Protein AF-A0A3P7KK46-F1 (afdb_monomer_lite)

Sequence (129 aa):
GGISFSRVYFVFKNDEDIIAFKERFHGYVFVDNEGGESVGIVELAPNPKVPHDKLETAKERDLKCGTIETDHEYKKFLSERENPQKLDPVPLEQLIREIDEKEKMLEKNAVQETPLTQYMIRKSIRRTE

Secondary structure (DSSP, 8-state):
-PPP--------SSHHHHHHHHHHHTT-EEE-TT--EEE------SS-------HHHHHHH-TTTT-GGG-HHHHHHHHHHHS----PPPPHHHHHHHHHHHHHHHHTT-----HHHHHHHHHHHHHH-

InterPro domains:
  IPR005120 UPF3 domain [PF03467] (4-123)
  IPR012677 Nucleotide-binding alpha-beta plait domain superfamily [G3DSA:3.30.70.330] (3-51)
  IPR035979 RNA-binding domain superfamily [SSF54928] (5-49)
  IPR039722 Nonsense-mediated mRNA decay protein 3 [PTHR13112] (5-123)

Organism: Onchocerca ochengi (NCBI:txid42157)

Structure (mmCIF, N/CA/C/O backbone):
data_AF-A0A3P7KK46-F1
#
_entry.id   AF-A0A3P7KK46-F1
#
loop_
_atom_site.group_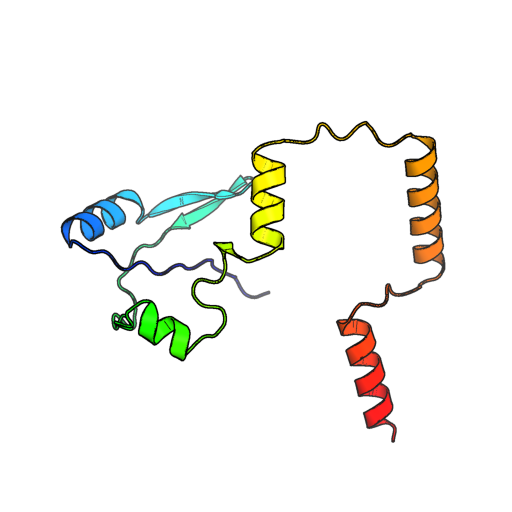PDB
_atom_site.id
_atom_site.type_symbol
_atom_site.label_atom_id
_atom_site.label_alt_id
_atom_site.label_comp_id
_atom_site.label_asym_id
_atom_site.label_entity_id
_atom_site.label_seq_id
_atom_site.pdbx_PDB_ins_code
_atom_site.Cartn_x
_atom_site.Cartn_y
_atom_site.Cartn_z
_atom_site.occupancy
_atom_site.B_iso_or_equiv
_atom_site.auth_seq_id
_atom_site.auth_comp_id
_atom_site.auth_asym_id
_atom_site.auth_atom_id
_atom_site.pdbx_PDB_model_num
ATOM 1 N N . GLY A 1 1 ? 7.538 10.805 22.864 1.00 41.34 1 GLY A N 1
ATOM 2 C CA . GLY A 1 1 ? 6.910 9.976 21.821 1.00 41.34 1 GLY A CA 1
ATOM 3 C C . GLY A 1 1 ? 7.762 10.073 20.581 1.00 41.34 1 GLY A C 1
ATOM 4 O O . GLY A 1 1 ? 8.167 11.179 20.254 1.00 41.34 1 GLY A O 1
ATOM 5 N N . GLY A 1 2 ? 8.126 8.948 19.967 1.00 57.94 2 GLY A N 1
ATOM 6 C CA . GLY A 1 2 ? 8.852 8.964 18.695 1.00 57.94 2 GLY A CA 1
ATOM 7 C C . GLY A 1 2 ? 7.912 9.346 17.555 1.00 57.94 2 GLY A C 1
ATOM 8 O O . GLY A 1 2 ? 6.741 8.973 17.583 1.00 57.94 2 GLY A O 1
ATOM 9 N N . ILE A 1 3 ? 8.415 10.091 16.576 1.00 68.62 3 ILE A N 1
ATOM 10 C CA . ILE A 1 3 ? 7.683 10.372 15.341 1.00 68.62 3 ILE A CA 1
ATOM 11 C C . ILE A 1 3 ? 7.620 9.057 14.553 1.00 68.62 3 ILE A C 1
ATOM 13 O O . ILE A 1 3 ? 8.660 8.475 14.244 1.00 68.62 3 ILE A O 1
ATOM 17 N N . SER A 1 4 ? 6.411 8.559 14.294 1.00 77.31 4 SER A N 1
ATOM 18 C CA . SER A 1 4 ? 6.183 7.359 13.485 1.00 77.31 4 SER A CA 1
ATOM 19 C C . SER A 1 4 ? 5.870 7.783 12.056 1.00 77.31 4 SER A C 1
ATOM 21 O O . SER A 1 4 ? 4.994 8.617 11.846 1.00 77.31 4 SER A O 1
ATOM 23 N N . PHE A 1 5 ? 6.579 7.213 11.083 1.00 84.44 5 PHE A N 1
ATOM 24 C CA . PHE A 1 5 ? 6.337 7.448 9.662 1.00 84.44 5 PHE A CA 1
ATOM 25 C C . PHE A 1 5 ? 5.862 6.160 9.002 1.00 84.44 5 PHE A C 1
ATOM 27 O O . PHE A 1 5 ? 6.406 5.083 9.256 1.00 84.44 5 PHE A O 1
ATOM 34 N N . SER A 1 6 ? 4.893 6.287 8.104 1.00 88.81 6 SER A N 1
ATOM 35 C CA . SER A 1 6 ? 4.485 5.195 7.225 1.00 88.81 6 SER A CA 1
ATOM 36 C C . SER A 1 6 ? 5.466 5.082 6.058 1.00 88.81 6 SER A C 1
ATOM 38 O O . SER A 1 6 ? 5.856 6.086 5.464 1.00 88.81 6 SER A O 1
ATOM 40 N N . ARG A 1 7 ? 5.875 3.856 5.720 1.00 91.06 7 ARG A N 1
ATOM 41 C CA . ARG A 1 7 ? 6.782 3.570 4.601 1.00 91.06 7 ARG A CA 1
ATOM 42 C C . ARG A 1 7 ? 6.282 2.364 3.820 1.00 91.06 7 ARG A C 1
ATOM 44 O O . ARG A 1 7 ? 5.800 1.399 4.404 1.00 91.06 7 ARG A O 1
ATOM 51 N N . VAL A 1 8 ? 6.462 2.408 2.507 1.00 91.94 8 VAL A N 1
ATOM 52 C CA . VAL A 1 8 ? 6.167 1.313 1.582 1.00 91.94 8 VAL A CA 1
ATOM 53 C C . VAL A 1 8 ? 7.303 1.189 0.567 1.00 91.94 8 VAL A C 1
ATOM 55 O O . VAL A 1 8 ? 7.977 2.174 0.265 1.00 91.94 8 VAL A O 1
ATOM 58 N N . TYR A 1 9 ? 7.531 -0.023 0.065 1.00 91.06 9 TYR A N 1
ATOM 59 C CA . TYR A 1 9 ? 8.512 -0.310 -0.978 1.00 91.06 9 TYR A CA 1
ATOM 60 C C . TYR A 1 9 ? 7.794 -0.846 -2.213 1.00 91.06 9 TYR A C 1
ATOM 62 O O . TYR A 1 9 ? 6.926 -1.710 -2.100 1.00 91.06 9 TYR A O 1
ATOM 70 N N . PHE A 1 10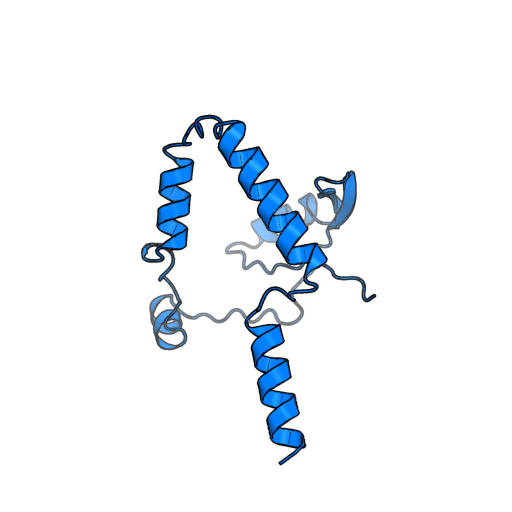 ? 8.187 -0.354 -3.384 1.00 90.38 10 PHE A N 1
ATOM 71 C CA . PHE A 1 10 ? 7.652 -0.791 -4.668 1.00 90.38 10 PHE A CA 1
ATOM 72 C C . PHE A 1 10 ? 8.759 -1.402 -5.514 1.00 90.38 10 PHE A C 1
ATOM 74 O O . PHE A 1 10 ? 9.899 -0.937 -5.500 1.00 90.38 10 PHE A O 1
ATOM 81 N N . VAL A 1 11 ? 8.395 -2.422 -6.282 1.00 89.88 11 VAL A N 1
ATOM 82 C CA . VAL A 1 11 ? 9.239 -2.988 -7.331 1.00 89.88 11 VAL A CA 1
ATOM 83 C C . VAL A 1 11 ? 8.515 -2.764 -8.644 1.00 89.88 11 VAL A C 1
ATOM 85 O O . VAL A 1 11 ? 7.465 -3.358 -8.889 1.00 89.88 11 VAL A O 1
ATOM 88 N N . PHE A 1 12 ? 9.058 -1.877 -9.467 1.00 89.12 12 PHE A N 1
ATOM 89 C CA . PHE A 1 12 ? 8.511 -1.580 -10.784 1.00 89.12 12 PHE A CA 1
ATOM 90 C C . PHE A 1 12 ? 9.055 -2.569 -11.814 1.00 89.12 12 PHE A C 1
ATOM 92 O O . PHE A 1 12 ? 10.168 -3.074 -11.676 1.00 89.12 12 PHE A O 1
ATOM 99 N N . LYS A 1 13 ? 8.246 -2.869 -12.836 1.00 87.62 13 LYS A N 1
ATOM 100 C CA . LYS A 1 13 ? 8.668 -3.729 -13.952 1.00 87.62 13 LYS A CA 1
ATOM 101 C C . LYS A 1 13 ? 9.427 -2.948 -15.023 1.00 87.62 13 LYS A C 1
ATOM 103 O O . LYS A 1 13 ? 10.331 -3.512 -15.628 1.00 87.62 13 LYS A O 1
ATOM 108 N N . ASN A 1 14 ? 9.048 -1.688 -15.240 1.00 91.81 14 ASN A N 1
ATOM 109 C CA . ASN A 1 14 ? 9.647 -0.802 -16.232 1.00 91.81 14 ASN A CA 1
ATOM 110 C C . ASN A 1 14 ? 10.194 0.457 -15.555 1.00 91.81 14 ASN A C 1
ATOM 112 O O . ASN A 1 14 ? 9.601 0.962 -14.599 1.00 91.81 14 ASN A O 1
ATOM 116 N N . ASP A 1 15 ? 11.281 0.997 -16.099 1.00 89.56 15 ASP A N 1
ATOM 117 C CA . ASP A 1 15 ? 11.924 2.199 -15.558 1.00 89.56 15 ASP A CA 1
ATOM 118 C C . ASP A 1 15 ? 11.095 3.471 -15.787 1.00 89.56 15 ASP A C 1
ATOM 120 O O . ASP A 1 15 ? 11.089 4.369 -14.945 1.00 89.56 15 ASP A O 1
ATOM 124 N N . GLU A 1 16 ? 10.334 3.532 -16.882 1.00 94.75 16 GLU A N 1
ATOM 125 C CA . GLU A 1 16 ? 9.433 4.655 -17.183 1.00 94.75 16 GLU A CA 1
ATOM 126 C C . GLU A 1 16 ? 8.378 4.850 -16.082 1.00 94.75 16 GLU A C 1
ATOM 128 O O . GLU A 1 16 ? 8.101 5.979 -15.669 1.00 94.75 16 GLU A O 1
ATOM 133 N N . ASP A 1 17 ? 7.865 3.745 -15.529 1.00 94.25 17 ASP A N 1
ATOM 134 C CA . ASP A 1 17 ? 6.890 3.769 -14.437 1.00 94.25 17 ASP A CA 1
ATOM 135 C C . ASP A 1 17 ? 7.502 4.330 -13.141 1.00 94.25 17 ASP A C 1
ATOM 137 O O . ASP A 1 17 ? 6.813 5.008 -12.375 1.00 94.25 17 ASP A O 1
ATOM 141 N N . ILE A 1 18 ? 8.802 4.100 -12.900 1.00 93.00 18 ILE A N 1
ATOM 142 C CA . ILE A 1 18 ? 9.518 4.655 -11.739 1.00 93.00 18 ILE A CA 1
ATOM 143 C C . ILE A 1 18 ? 9.571 6.179 -11.840 1.00 93.00 18 ILE A C 1
ATOM 145 O O . ILE A 1 18 ? 9.302 6.876 -10.857 1.00 93.00 18 ILE A O 1
ATOM 149 N N . ILE A 1 19 ? 9.926 6.697 -13.020 1.00 93.81 19 ILE A N 1
ATOM 150 C CA . ILE A 1 19 ? 10.061 8.139 -13.259 1.00 93.81 19 ILE A CA 1
ATOM 151 C C . ILE A 1 19 ? 8.701 8.815 -13.082 1.00 93.81 19 ILE A C 1
ATOM 153 O O . ILE A 1 19 ? 8.582 9.729 -12.266 1.00 93.81 19 ILE A O 1
ATOM 157 N N . ALA A 1 20 ? 7.665 8.303 -13.751 1.00 95.94 20 ALA A N 1
ATOM 158 C CA . ALA A 1 20 ? 6.311 8.841 -13.654 1.00 95.94 20 ALA A CA 1
ATOM 159 C C . ALA A 1 20 ? 5.772 8.808 -12.212 1.00 95.94 20 ALA A C 1
ATOM 161 O O . ALA A 1 20 ? 5.141 9.762 -11.747 1.00 95.94 20 ALA A O 1
ATOM 162 N N . PHE A 1 21 ? 6.042 7.728 -11.469 1.00 96.19 21 PHE A N 1
ATOM 163 C CA . PHE A 1 21 ? 5.646 7.624 -10.066 1.00 96.19 21 PHE A CA 1
ATOM 164 C C . PHE A 1 21 ? 6.361 8.659 -9.194 1.00 96.19 21 PHE A C 1
ATOM 166 O O . PHE A 1 21 ? 5.722 9.345 -8.393 1.00 96.19 21 PHE A O 1
ATOM 173 N N . LYS A 1 22 ? 7.681 8.804 -9.356 1.00 95.38 22 LYS A N 1
ATOM 174 C CA . LYS A 1 22 ? 8.468 9.784 -8.605 1.00 95.38 22 LYS A CA 1
ATOM 175 C C . LYS A 1 22 ? 7.984 11.206 -8.875 1.00 95.38 22 LYS A C 1
ATOM 177 O O . LYS A 1 22 ? 7.772 11.940 -7.917 1.00 95.38 22 LYS A O 1
ATOM 182 N N . GLU A 1 23 ? 7.788 11.584 -10.135 1.00 95.50 23 GLU A N 1
ATOM 183 C CA . GLU A 1 23 ? 7.327 12.929 -10.512 1.00 95.50 23 GLU A CA 1
ATOM 184 C C . GLU A 1 23 ? 5.959 13.266 -9.917 1.00 95.50 23 GLU A C 1
ATOM 186 O O . GLU A 1 23 ? 5.714 14.405 -9.528 1.00 95.50 23 GLU A O 1
ATOM 191 N N . ARG A 1 24 ? 5.078 12.269 -9.807 1.00 95.81 24 ARG A N 1
ATOM 192 C CA . ARG A 1 24 ? 3.732 12.465 -9.272 1.00 95.81 24 ARG A CA 1
ATOM 193 C C . ARG A 1 24 ? 3.676 12.522 -7.747 1.00 95.81 24 ARG A C 1
ATOM 195 O O . ARG A 1 24 ? 2.857 13.262 -7.206 1.00 95.81 24 ARG A O 1
ATOM 202 N N . PHE A 1 25 ? 4.470 11.702 -7.058 1.00 96.25 25 PHE A N 1
ATOM 203 C CA . PHE A 1 25 ? 4.298 11.463 -5.620 1.00 96.25 25 PHE A CA 1
ATOM 204 C C . PHE A 1 25 ? 5.415 12.022 -4.739 1.00 96.25 25 PHE A C 1
ATOM 206 O O . PHE A 1 25 ? 5.217 12.160 -3.531 1.00 96.25 25 PHE A O 1
ATOM 213 N N . HIS A 1 26 ? 6.575 12.369 -5.298 1.00 95.94 26 HIS A N 1
ATOM 214 C CA . HIS A 1 26 ? 7.612 13.047 -4.528 1.00 95.94 26 HIS A CA 1
ATOM 215 C C . HIS A 1 26 ? 7.159 14.479 -4.205 1.00 95.94 26 HIS A C 1
ATOM 217 O O . HIS A 1 26 ? 6.984 15.295 -5.103 1.00 95.94 26 HIS A O 1
ATOM 223 N N . GLY A 1 27 ? 6.966 14.782 -2.920 1.00 95.75 27 GLY A N 1
ATOM 224 C CA . GLY A 1 27 ? 6.430 16.061 -2.452 1.00 95.75 27 GLY A CA 1
ATOM 225 C C . GLY A 1 27 ? 4.900 16.127 -2.389 1.00 95.75 27 GLY A C 1
ATOM 226 O O . GLY A 1 27 ? 4.361 17.175 -2.044 1.00 95.75 27 GLY A O 1
ATOM 227 N N . TYR A 1 28 ? 4.187 15.038 -2.698 1.00 96.81 28 TYR A N 1
ATOM 228 C CA . TYR A 1 28 ? 2.724 15.013 -2.622 1.00 96.81 28 TYR A CA 1
ATOM 229 C C . TYR A 1 28 ? 2.242 15.097 -1.168 1.00 96.81 28 TYR A C 1
ATOM 231 O O . TYR A 1 28 ? 2.758 14.387 -0.306 1.00 96.81 28 TYR A O 1
ATOM 239 N N . VAL A 1 29 ? 1.238 15.935 -0.897 1.00 96.00 29 VAL A N 1
ATOM 240 C CA . VAL A 1 29 ? 0.657 16.100 0.443 1.00 96.00 29 VAL A CA 1
ATOM 241 C C . VAL A 1 29 ? -0.514 15.137 0.620 1.00 96.00 29 VAL A C 1
ATOM 243 O O . VAL A 1 29 ? -1.541 15.250 -0.046 1.00 96.00 29 VAL A O 1
ATOM 246 N N . PHE A 1 30 ? -0.353 14.182 1.528 1.00 93.62 30 PHE A N 1
ATOM 247 C CA . PHE A 1 30 ? -1.415 13.297 1.987 1.00 93.62 30 PHE A CA 1
ATOM 248 C C . PHE A 1 30 ? -2.139 13.935 3.165 1.00 93.62 30 PHE A C 1
ATOM 250 O O . PHE A 1 30 ? -1.492 14.490 4.049 1.00 93.62 30 PHE A O 1
ATOM 257 N N . VAL A 1 31 ? -3.464 13.828 3.176 1.00 95.06 31 VAL A N 1
ATOM 258 C CA . VAL A 1 31 ? -4.316 14.345 4.249 1.00 95.06 31 VAL A CA 1
ATOM 259 C C . VAL A 1 31 ? -5.028 13.166 4.895 1.00 95.06 31 VAL A C 1
ATOM 261 O O . VAL A 1 31 ? -5.640 12.361 4.187 1.00 95.06 31 VAL A O 1
ATOM 264 N N . ASP A 1 32 ? -4.901 13.026 6.211 1.00 91.88 32 ASP A N 1
ATOM 265 C CA . ASP A 1 32 ? -5.619 12.002 6.969 1.00 91.88 32 ASP A CA 1
ATOM 266 C C . ASP A 1 32 ? -7.069 12.421 7.289 1.00 91.88 32 ASP A C 1
ATOM 268 O O . ASP A 1 32 ? -7.527 13.513 6.947 1.00 91.88 32 ASP A O 1
ATOM 272 N N . ASN A 1 33 ? -7.819 11.534 7.946 1.00 92.69 33 ASN A N 1
ATOM 273 C CA . ASN A 1 33 ? -9.217 11.793 8.304 1.00 92.69 33 ASN A CA 1
ATOM 274 C C . ASN A 1 33 ? -9.387 12.922 9.336 1.00 92.69 33 ASN A C 1
ATOM 276 O O . ASN A 1 33 ? -10.488 13.451 9.473 1.00 92.69 33 ASN A O 1
ATOM 280 N N . GLU A 1 34 ? -8.330 13.273 10.068 1.00 93.38 34 GLU A N 1
ATOM 281 C CA . GLU A 1 34 ? -8.310 14.355 11.056 1.00 93.38 34 GLU A CA 1
ATOM 282 C C . GLU A 1 34 ? -7.832 15.683 10.435 1.00 93.38 34 GLU A C 1
ATOM 284 O O . GLU A 1 34 ? -7.797 16.708 11.115 1.00 93.38 34 GLU A O 1
ATOM 289 N N . GLY A 1 35 ? -7.508 15.692 9.134 1.00 92.56 35 GLY A N 1
ATOM 290 C CA . GLY A 1 35 ? -6.994 16.856 8.414 1.00 92.56 35 GLY A CA 1
ATOM 291 C C . GLY A 1 35 ? -5.483 17.061 8.559 1.00 92.56 35 GLY A C 1
ATOM 292 O O . GLY A 1 35 ? -4.973 18.113 8.177 1.00 92.56 35 GLY A O 1
ATOM 293 N N . GLY A 1 36 ? -4.760 16.086 9.110 1.00 92.06 36 GLY A N 1
ATOM 294 C CA . GLY A 1 36 ? -3.310 16.108 9.243 1.00 92.06 36 GLY A CA 1
ATOM 295 C C . GLY A 1 36 ? -2.617 15.975 7.891 1.00 92.06 36 GLY A C 1
ATOM 296 O O . GLY A 1 36 ? -2.845 15.018 7.152 1.00 92.06 36 GLY A O 1
ATOM 297 N N . GLU A 1 37 ? -1.746 16.931 7.571 1.00 94.69 37 GLU A N 1
ATOM 298 C CA . GLU A 1 37 ? -0.970 16.947 6.330 1.00 94.69 37 GLU A CA 1
ATOM 299 C C . GLU A 1 37 ? 0.377 16.232 6.501 1.00 94.69 37 GLU A C 1
ATOM 301 O O . GLU A 1 37 ? 1.133 16.484 7.440 1.00 94.69 37 GLU A O 1
ATOM 306 N N . SER A 1 38 ? 0.708 15.349 5.562 1.00 93.19 38 SER A N 1
ATOM 307 C CA . SER A 1 38 ? 1.971 14.611 5.517 1.00 93.19 38 SER A CA 1
ATOM 308 C C . SER A 1 38 ? 2.561 14.633 4.114 1.00 93.19 38 SER A C 1
ATOM 310 O O . SER A 1 38 ? 1.922 14.211 3.154 1.00 93.19 38 SER A O 1
ATOM 312 N N . VAL A 1 39 ? 3.807 15.085 3.981 1.00 94.75 39 VAL A N 1
ATOM 313 C CA . VAL A 1 39 ? 4.499 15.139 2.685 1.00 94.75 39 VAL A CA 1
ATOM 314 C C . VAL A 1 39 ? 5.133 13.786 2.366 1.00 94.75 39 VAL A C 1
ATOM 316 O O . VAL A 1 39 ? 5.944 13.265 3.132 1.00 94.75 39 VAL A O 1
ATOM 319 N N . GLY A 1 40 ? 4.786 13.224 1.213 1.00 94.88 40 GLY A N 1
ATOM 320 C CA . GLY A 1 40 ? 5.386 12.011 0.679 1.00 94.88 40 GLY A CA 1
ATOM 321 C C . GLY A 1 40 ? 6.789 12.251 0.132 1.00 94.88 40 GLY A C 1
ATOM 322 O O . GLY A 1 40 ? 7.042 13.225 -0.575 1.00 94.88 40 GLY A O 1
ATOM 323 N N . ILE A 1 41 ? 7.702 11.321 0.405 1.00 95.62 41 ILE A N 1
ATOM 324 C CA . ILE A 1 41 ? 9.044 11.299 -0.181 1.00 95.62 41 ILE A CA 1
ATOM 325 C C . ILE A 1 41 ? 9.193 10.002 -0.965 1.00 95.62 41 ILE A C 1
ATOM 327 O O . ILE A 1 41 ? 8.987 8.912 -0.434 1.00 95.62 41 ILE A O 1
ATOM 331 N N . VAL A 1 42 ? 9.574 10.133 -2.234 1.00 95.94 42 VAL A N 1
ATOM 332 C CA . VAL A 1 42 ? 9.944 9.000 -3.088 1.00 95.94 42 VAL A CA 1
ATOM 333 C C . VAL A 1 42 ? 11.454 9.002 -3.281 1.00 95.94 42 VAL A C 1
ATOM 335 O O . VAL A 1 42 ? 12.009 9.958 -3.828 1.00 95.94 42 VAL A O 1
ATOM 338 N N . GLU A 1 43 ? 12.099 7.926 -2.844 1.00 94.38 43 GLU A N 1
ATOM 339 C CA . GLU A 1 43 ? 13.538 7.691 -2.952 1.00 94.38 43 GLU A CA 1
ATOM 340 C C . GLU A 1 43 ? 13.823 6.240 -3.360 1.00 94.38 43 GLU A C 1
ATOM 342 O O . GLU A 1 43 ? 12.950 5.372 -3.281 1.00 94.38 43 GLU A O 1
ATOM 347 N N . LEU A 1 44 ? 15.051 5.971 -3.810 1.00 92.25 44 LEU A N 1
ATOM 348 C CA . LEU A 1 44 ? 15.488 4.599 -4.058 1.00 92.25 44 LEU A CA 1
ATOM 349 C C . LEU A 1 44 ? 15.653 3.858 -2.730 1.00 92.25 44 LEU A C 1
ATOM 351 O O . LEU A 1 44 ? 16.180 4.402 -1.760 1.00 92.25 44 LEU A O 1
ATOM 355 N N . ALA A 1 45 ? 15.230 2.594 -2.703 1.00 90.38 45 ALA A N 1
ATOM 356 C CA . ALA A 1 45 ? 15.359 1.768 -1.514 1.00 90.38 45 ALA A CA 1
ATOM 357 C C . ALA A 1 45 ? 16.845 1.608 -1.121 1.00 90.38 45 ALA A C 1
ATOM 359 O O . ALA A 1 45 ? 17.666 1.304 -1.990 1.00 90.38 45 ALA A O 1
ATOM 360 N N . PRO A 1 46 ? 17.198 1.712 0.178 1.00 90.69 46 PRO A N 1
ATOM 361 C CA . PRO A 1 46 ? 18.579 1.536 0.640 1.00 90.69 46 PRO A CA 1
ATOM 362 C C . PRO A 1 46 ? 19.186 0.181 0.254 1.00 90.69 46 PRO A C 1
ATOM 364 O O . PRO A 1 46 ? 20.387 0.068 0.024 1.00 90.69 46 PRO A O 1
ATOM 367 N N . ASN A 1 47 ? 18.345 -0.854 0.176 1.00 87.94 47 ASN A N 1
ATOM 368 C CA . ASN A 1 47 ? 18.696 -2.149 -0.381 1.00 87.94 47 ASN A CA 1
ATOM 369 C C . ASN A 1 47 ? 17.775 -2.441 -1.577 1.00 87.94 47 ASN A C 1
ATOM 371 O O . ASN A 1 47 ? 16.625 -2.824 -1.364 1.00 87.94 47 ASN A O 1
ATOM 375 N N . PRO A 1 48 ? 18.260 -2.294 -2.820 1.00 80.44 48 PRO A N 1
ATOM 376 C CA . PRO A 1 48 ? 17.456 -2.530 -4.015 1.00 80.44 48 PRO A CA 1
ATOM 377 C C . PRO A 1 48 ? 17.320 -4.021 -4.363 1.00 80.44 48 PRO A C 1
ATOM 379 O O . PRO A 1 48 ? 16.714 -4.358 -5.377 1.00 80.44 48 PRO A O 1
ATOM 382 N N . LYS A 1 49 ? 17.892 -4.938 -3.565 1.00 82.62 49 LYS A N 1
ATOM 383 C CA . LYS A 1 49 ? 17.764 -6.378 -3.807 1.00 82.62 49 LYS A CA 1
ATOM 384 C C . LYS A 1 49 ? 16.328 -6.820 -3.563 1.00 82.62 49 LYS A C 1
ATOM 386 O O . LYS A 1 49 ? 15.891 -6.947 -2.421 1.00 82.62 49 LYS A O 1
ATOM 391 N N . VAL A 1 50 ? 15.630 -7.118 -4.646 1.00 74.31 50 VAL A N 1
ATOM 392 C CA . VAL A 1 50 ? 14.325 -7.765 -4.603 1.00 74.31 50 VAL A CA 1
ATOM 393 C C . VAL A 1 50 ? 14.554 -9.273 -4.523 1.00 74.31 50 VAL A C 1
ATOM 395 O O . VAL A 1 50 ? 15.252 -9.816 -5.382 1.00 74.31 50 VAL A O 1
ATOM 398 N N . PRO A 1 51 ? 14.008 -9.979 -3.517 1.00 68.31 51 PRO A N 1
ATOM 399 C CA . PRO A 1 51 ? 13.995 -11.432 -3.540 1.00 68.31 51 PRO A CA 1
ATOM 400 C C . PRO A 1 51 ? 13.249 -11.883 -4.799 1.00 68.31 51 PRO A C 1
ATOM 402 O O . PRO A 1 51 ? 12.038 -11.702 -4.906 1.00 68.31 51 PRO A O 1
ATOM 405 N N . HIS A 1 52 ? 13.971 -12.443 -5.769 1.00 60.31 52 HIS A N 1
ATOM 406 C CA . HIS A 1 52 ? 13.403 -13.008 -6.999 1.00 60.31 52 HIS A CA 1
ATOM 407 C C . HIS A 1 52 ? 12.761 -14.370 -6.744 1.00 60.31 52 HIS A C 1
ATOM 409 O O . HIS A 1 52 ? 12.918 -15.316 -7.519 1.00 60.31 52 HIS A O 1
ATOM 415 N N . ASP A 1 53 ? 12.053 -14.486 -5.633 1.00 61.81 53 ASP A N 1
ATOM 416 C CA . ASP A 1 53 ? 11.334 -15.695 -5.341 1.00 61.81 53 ASP A CA 1
ATOM 417 C C . ASP A 1 53 ? 10.097 -15.721 -6.211 1.00 61.81 53 ASP A C 1
ATOM 419 O O . ASP A 1 53 ? 9.200 -14.882 -6.116 1.00 61.81 53 ASP A O 1
ATOM 423 N N . LYS A 1 54 ? 10.077 -16.706 -7.103 1.00 68.69 54 LYS A N 1
ATOM 424 C CA . LYS A 1 54 ? 8.846 -17.100 -7.768 1.00 68.69 54 LYS A CA 1
ATOM 425 C C . LYS A 1 54 ? 7.830 -17.388 -6.666 1.00 68.69 54 LYS A C 1
ATOM 427 O O . LYS A 1 54 ? 8.205 -17.869 -5.600 1.00 68.69 54 LYS A O 1
ATOM 432 N N . LEU A 1 55 ? 6.549 -17.134 -6.925 1.00 64.75 55 LEU A N 1
ATOM 433 C CA . LEU A 1 55 ? 5.486 -17.414 -5.954 1.00 64.75 55 LEU A CA 1
ATOM 434 C C . LEU A 1 55 ? 5.625 -18.823 -5.341 1.00 64.75 55 LEU A C 1
ATOM 436 O O . LEU A 1 55 ? 5.430 -18.993 -4.145 1.00 64.75 55 LEU A O 1
ATOM 440 N N . GLU A 1 56 ? 6.049 -19.799 -6.144 1.00 68.56 56 GLU A N 1
ATOM 441 C CA . GLU A 1 56 ? 6.340 -21.164 -5.697 1.00 68.56 56 GLU A CA 1
ATOM 442 C C . GLU A 1 56 ? 7.464 -21.248 -4.648 1.00 68.56 56 GLU A C 1
ATOM 444 O O . GLU A 1 56 ? 7.257 -21.844 -3.598 1.00 68.56 56 GLU A O 1
ATOM 449 N 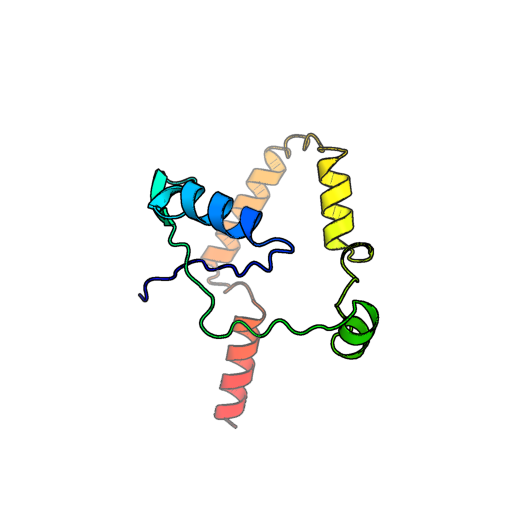N . THR A 1 57 ? 8.610 -20.587 -4.842 1.00 68.69 57 THR A N 1
ATOM 450 C CA . THR A 1 57 ? 9.693 -20.592 -3.837 1.00 68.69 57 THR A CA 1
ATOM 451 C C . THR A 1 57 ? 9.373 -19.695 -2.636 1.00 68.69 57 THR A C 1
ATOM 453 O O . THR A 1 57 ? 9.826 -19.948 -1.522 1.00 68.69 57 THR A O 1
ATOM 456 N N . ALA A 1 58 ? 8.534 -18.669 -2.817 1.00 67.44 58 ALA A N 1
ATOM 457 C CA . ALA A 1 58 ? 8.038 -17.848 -1.716 1.00 67.44 58 ALA A CA 1
ATOM 458 C C . ALA A 1 58 ? 7.114 -18.647 -0.777 1.00 67.44 58 ALA A C 1
ATOM 460 O O . ALA A 1 58 ? 7.264 -18.538 0.440 1.00 67.44 58 ALA A O 1
ATOM 461 N N . LYS A 1 59 ? 6.229 -19.494 -1.326 1.00 67.00 59 LYS A N 1
ATOM 462 C CA . LYS A 1 59 ? 5.382 -20.431 -0.562 1.00 67.00 59 LYS A CA 1
ATOM 463 C C . LYS A 1 59 ? 6.194 -21.458 0.229 1.00 67.00 59 LYS A C 1
ATOM 465 O O . LYS A 1 59 ? 5.799 -21.821 1.331 1.00 67.00 59 LYS A O 1
ATOM 470 N N . GLU A 1 60 ? 7.326 -21.918 -0.307 1.00 73.75 60 GLU A N 1
ATOM 471 C CA . GLU A 1 60 ? 8.216 -22.854 0.400 1.00 73.75 60 GLU A CA 1
ATOM 472 C C . GLU A 1 60 ? 8.852 -22.228 1.652 1.00 73.75 60 GLU A C 1
ATOM 474 O O . GLU A 1 60 ? 9.111 -22.929 2.631 1.00 73.75 60 GLU A O 1
ATOM 479 N N . ARG A 1 61 ? 9.098 -20.911 1.642 1.00 73.19 61 ARG A N 1
ATOM 480 C CA . ARG A 1 61 ? 9.720 -20.193 2.768 1.00 73.19 61 ARG A CA 1
ATOM 481 C C . ARG A 1 61 ? 8.713 -19.628 3.761 1.00 73.19 61 ARG A C 1
ATOM 483 O O . ARG A 1 61 ? 9.033 -19.522 4.943 1.00 73.19 61 ARG A O 1
ATOM 490 N N . ASP A 1 62 ? 7.531 -19.247 3.289 1.00 77.00 62 ASP A N 1
ATOM 491 C CA . ASP A 1 62 ? 6.454 -18.724 4.119 1.00 77.00 62 ASP A CA 1
ATOM 492 C C . ASP A 1 62 ? 5.141 -19.448 3.810 1.00 77.00 62 ASP A C 1
ATOM 494 O O . ASP A 1 62 ? 4.514 -19.239 2.770 1.00 77.00 62 ASP A O 1
ATOM 498 N N . LEU A 1 63 ? 4.699 -20.257 4.775 1.00 76.88 63 LEU A N 1
ATOM 499 C CA . LEU A 1 63 ? 3.440 -21.004 4.738 1.00 76.88 63 LEU A CA 1
ATOM 500 C C . LEU A 1 63 ? 2.205 -20.098 4.592 1.00 76.88 63 LEU A C 1
ATOM 502 O O . LEU A 1 63 ? 1.138 -20.586 4.226 1.00 76.88 63 LEU A O 1
ATOM 506 N N . LYS A 1 64 ? 2.325 -18.800 4.897 1.00 80.56 64 LYS A N 1
ATOM 507 C CA . LYS A 1 64 ? 1.253 -17.805 4.755 1.00 80.56 64 LYS A CA 1
ATOM 508 C C . LYS A 1 64 ? 1.285 -17.077 3.406 1.00 80.56 64 LYS A C 1
ATOM 510 O O . LYS A 1 64 ? 0.415 -16.252 3.128 1.00 80.56 64 LYS A O 1
ATOM 515 N N . CYS A 1 65 ? 2.269 -17.344 2.547 1.00 80.25 65 CYS A N 1
ATOM 516 C CA . CYS A 1 65 ? 2.332 -16.723 1.229 1.00 80.25 65 CYS A CA 1
ATOM 517 C C . CYS A 1 65 ? 1.219 -17.270 0.321 1.00 80.25 65 CYS A C 1
ATOM 519 O O . CYS A 1 65 ? 1.051 -18.479 0.169 1.00 80.25 65 CYS A O 1
ATOM 521 N N . GLY A 1 66 ? 0.453 -16.378 -0.312 1.00 78.62 66 GLY A N 1
ATOM 522 C CA . GLY A 1 66 ? -0.612 -16.764 -1.243 1.00 78.62 66 GLY A CA 1
ATOM 523 C C . GLY A 1 66 ? -1.861 -17.365 -0.587 1.00 78.62 66 GLY A C 1
ATOM 524 O O . GLY A 1 66 ? -2.712 -17.888 -1.299 1.00 78.62 66 GLY A O 1
ATOM 525 N N . THR A 1 67 ? -2.007 -17.279 0.740 1.00 87.44 67 THR A N 1
ATOM 526 C CA . THR A 1 67 ? -3.190 -17.795 1.451 1.00 87.44 67 THR A CA 1
ATOM 527 C C . THR A 1 67 ? -4.313 -16.770 1.598 1.00 87.44 67 THR A C 1
ATOM 529 O O . THR A 1 67 ? -5.352 -17.112 2.156 1.00 87.44 67 THR A O 1
ATOM 532 N N . ILE A 1 68 ? -4.144 -15.534 1.107 1.00 87.69 68 ILE A N 1
ATOM 533 C CA . ILE A 1 68 ? -5.135 -14.455 1.280 1.00 87.69 68 ILE A CA 1
ATOM 534 C C . ILE A 1 68 ? -6.519 -14.849 0.745 1.00 87.69 68 ILE A C 1
ATOM 536 O O . ILE A 1 68 ? -7.509 -14.689 1.442 1.00 87.69 68 ILE A O 1
ATOM 540 N N . GLU A 1 69 ? -6.583 -15.506 -0.414 1.00 89.50 69 GLU A N 1
ATOM 541 C CA . GLU A 1 69 ? -7.843 -15.978 -1.013 1.00 89.50 69 GLU A CA 1
ATOM 542 C C . GLU A 1 69 ? -8.529 -17.084 -0.201 1.00 89.50 69 GLU A C 1
ATOM 544 O O . GLU A 1 69 ? -9.714 -17.365 -0.374 1.00 89.50 69 GLU A O 1
ATOM 549 N N . THR A 1 70 ? -7.787 -17.756 0.679 1.00 88.62 70 THR A N 1
ATOM 550 C CA . THR A 1 70 ? -8.316 -18.785 1.583 1.00 88.62 70 THR A CA 1
ATOM 551 C C . THR A 1 70 ? -8.588 -18.261 2.986 1.00 88.62 70 THR A C 1
ATOM 553 O O . THR A 1 70 ? -9.307 -18.926 3.732 1.00 88.62 70 THR A O 1
ATOM 556 N N . ASP A 1 71 ? -8.053 -17.086 3.321 1.00 91.62 71 ASP A N 1
ATOM 557 C CA . ASP A 1 71 ? -8.166 -16.472 4.633 1.00 91.62 71 ASP A CA 1
ATOM 558 C C . ASP A 1 71 ? -9.629 -16.148 4.961 1.00 91.62 71 ASP A C 1
ATOM 560 O O . ASP A 1 71 ? -10.380 -15.598 4.151 1.00 91.62 71 ASP A O 1
ATOM 564 N N . HIS A 1 72 ? -10.054 -16.549 6.157 1.00 92.38 72 HIS A N 1
ATOM 565 C CA . HIS A 1 72 ? -11.443 -16.417 6.579 1.00 92.38 72 HIS A CA 1
ATOM 566 C C . HIS A 1 72 ? -11.860 -14.949 6.731 1.00 92.38 72 HIS A C 1
ATOM 568 O O . HIS A 1 72 ? -12.984 -14.586 6.388 1.00 92.38 72 HIS A O 1
ATOM 574 N N . GLU A 1 73 ? -10.963 -14.104 7.235 1.00 91.12 73 GLU A N 1
ATOM 575 C CA . GLU A 1 73 ? -11.244 -12.696 7.490 1.00 91.12 73 GLU A CA 1
ATOM 576 C C . GLU A 1 73 ? -11.308 -11.910 6.180 1.00 91.12 73 GLU A C 1
ATOM 578 O O . GLU A 1 73 ? -12.236 -11.127 5.981 1.00 91.12 73 GLU A O 1
ATOM 583 N N . TYR A 1 74 ? -10.420 -12.215 5.230 1.00 91.94 74 TYR A N 1
ATOM 584 C CA . TYR A 1 74 ? -10.489 -11.655 3.880 1.00 91.94 74 TYR A CA 1
ATOM 585 C C . TYR A 1 74 ? -11.797 -12.017 3.161 1.00 91.94 74 TYR A C 1
ATOM 587 O O . TYR A 1 74 ? -12.457 -11.149 2.587 1.00 91.94 74 TYR A O 1
ATOM 595 N N . LYS A 1 75 ? -12.232 -13.281 3.241 1.00 94.00 75 LYS A N 1
ATOM 596 C CA . LYS A 1 75 ? -13.518 -13.713 2.666 1.00 94.00 75 LYS A CA 1
ATOM 597 C C . LYS A 1 75 ? -14.714 -13.020 3.310 1.00 94.00 75 LYS A C 1
ATOM 599 O O . LYS A 1 75 ? -15.631 -12.620 2.598 1.00 94.00 75 LYS A O 1
ATOM 604 N N . LYS A 1 76 ? -14.703 -12.874 4.638 1.00 93.12 76 LYS A N 1
ATOM 605 C CA . LYS A 1 76 ? -15.745 -12.152 5.377 1.00 93.12 76 LYS A CA 1
ATOM 606 C C . LYS A 1 76 ? -15.799 -10.680 4.957 1.00 93.12 76 LYS A C 1
ATOM 608 O O . LYS A 1 76 ? -16.874 -10.155 4.704 1.00 93.12 76 LYS A O 1
ATOM 613 N N . PHE A 1 77 ? -14.646 -10.035 4.814 1.00 90.56 77 PHE A N 1
ATOM 614 C CA . PHE A 1 77 ? -14.577 -8.666 4.311 1.00 90.56 77 PHE A CA 1
ATOM 615 C C . PHE A 1 77 ? -15.173 -8.542 2.900 1.00 90.56 77 PHE A C 1
ATOM 617 O O . PHE A 1 77 ? -15.941 -7.620 2.631 1.00 90.56 77 PHE A O 1
ATOM 624 N N . LEU A 1 78 ? -14.851 -9.471 1.992 1.00 92.44 78 LEU A N 1
ATOM 625 C CA . LEU A 1 78 ? -15.416 -9.459 0.641 1.00 92.44 78 LEU A CA 1
ATOM 626 C C . LEU A 1 78 ? -16.938 -9.633 0.651 1.00 92.44 78 LEU A C 1
ATOM 628 O O . LEU A 1 78 ? -17.626 -8.899 -0.059 1.00 92.44 78 LEU A O 1
ATOM 632 N N . SER A 1 79 ? -17.469 -10.540 1.476 1.00 88.62 79 SER A N 1
ATOM 633 C CA . SER A 1 79 ? -18.917 -10.745 1.571 1.00 88.62 79 SER A CA 1
ATOM 634 C C . SER A 1 79 ? -19.643 -9.535 2.167 1.00 88.62 79 SER A C 1
ATOM 636 O O . SER A 1 79 ? -20.696 -9.153 1.661 1.00 88.62 79 SER A O 1
ATOM 638 N N . GLU A 1 80 ? -19.070 -8.886 3.183 1.00 89.00 80 GLU A N 1
ATOM 639 C CA . GLU A 1 80 ? -19.588 -7.633 3.751 1.00 89.00 80 GLU A CA 1
ATOM 640 C C . GLU A 1 80 ? -19.551 -6.485 2.738 1.00 89.00 80 GLU A C 1
ATOM 642 O O . GLU A 1 80 ? -20.473 -5.671 2.684 1.00 89.00 80 GLU A O 1
ATOM 647 N N . ARG A 1 81 ? -18.507 -6.424 1.904 1.00 87.44 81 ARG A N 1
ATOM 648 C CA . ARG A 1 81 ? -18.378 -5.400 0.863 1.00 87.44 81 ARG A CA 1
ATOM 649 C C . ARG A 1 81 ? -19.402 -5.578 -0.255 1.00 87.44 81 ARG A C 1
ATOM 651 O O . ARG A 1 81 ? -19.944 -4.588 -0.738 1.00 87.44 81 ARG A O 1
ATOM 658 N N . GLU A 1 82 ? -19.628 -6.811 -0.705 1.00 89.19 82 GLU A N 1
ATOM 659 C CA . GLU A 1 82 ? -20.588 -7.116 -1.776 1.00 89.19 82 GLU A CA 1
ATOM 660 C C . GLU A 1 82 ? -22.035 -7.017 -1.304 1.00 89.19 82 GLU A C 1
ATOM 662 O O . GLU A 1 82 ? -22.914 -6.635 -2.077 1.00 89.19 82 GLU A O 1
ATOM 667 N N . ASN A 1 83 ? -22.274 -7.318 -0.030 1.00 82.00 83 ASN A N 1
ATOM 668 C CA . ASN A 1 83 ? -23.591 -7.263 0.568 1.00 82.00 83 ASN A CA 1
ATOM 669 C C . ASN A 1 83 ? -23.546 -6.385 1.826 1.00 82.00 83 ASN A C 1
ATOM 671 O O . ASN A 1 83 ? -23.585 -6.925 2.937 1.00 82.00 83 ASN A O 1
ATOM 675 N N . PRO A 1 84 ? -23.449 -5.046 1.671 1.00 73.44 84 PRO A N 1
ATOM 676 C CA . PRO A 1 84 ? -23.399 -4.135 2.803 1.00 73.44 84 PRO A CA 1
ATOM 677 C C . PRO A 1 84 ? -24.671 -4.327 3.621 1.00 73.44 84 PRO A C 1
ATOM 679 O O . PRO A 1 84 ? -25.757 -3.895 3.224 1.00 73.44 84 PRO A O 1
ATOM 682 N N . GLN A 1 85 ? -24.551 -5.031 4.747 1.00 66.00 85 GLN A N 1
ATOM 683 C CA . GLN A 1 85 ? -25.672 -5.209 5.649 1.00 66.00 85 GLN A CA 1
ATOM 684 C C . GLN A 1 85 ? -26.081 -3.818 6.123 1.00 66.00 85 GLN A C 1
ATOM 686 O O . GLN A 1 85 ? -25.311 -3.115 6.780 1.00 66.00 85 GLN A O 1
ATOM 691 N N . LYS A 1 86 ? -27.310 -3.411 5.791 1.00 63.38 86 LYS A N 1
ATOM 692 C CA . LYS A 1 86 ? -27.991 -2.393 6.582 1.00 63.38 86 LYS A CA 1
ATOM 693 C C . LYS A 1 86 ? -28.129 -3.008 7.965 1.00 63.38 86 LYS A C 1
ATOM 695 O O . LYS A 1 86 ? -28.959 -3.889 8.150 1.00 63.38 86 LYS A O 1
ATOM 700 N N . LEU A 1 87 ? -27.246 -2.625 8.882 1.00 64.44 87 LEU A N 1
ATOM 701 C CA . LEU A 1 87 ? -27.405 -2.981 10.281 1.00 64.44 87 LEU A CA 1
ATOM 702 C C . LEU A 1 87 ? -28.765 -2.430 10.695 1.00 64.44 87 LEU A C 1
ATOM 704 O O . LEU A 1 87 ? -28.975 -1.213 10.661 1.00 64.44 87 LEU A O 1
ATOM 708 N N . ASP A 1 88 ? -29.698 -3.327 11.004 1.00 69.31 88 ASP A N 1
ATOM 709 C CA . ASP A 1 88 ? -30.929 -2.918 11.654 1.00 69.31 88 ASP A CA 1
ATOM 710 C C . ASP A 1 88 ? -30.529 -2.174 12.934 1.00 69.31 88 ASP A C 1
ATOM 712 O O . ASP A 1 88 ? -29.614 -2.618 13.641 1.00 69.31 88 ASP A O 1
ATOM 716 N N . PRO A 1 89 ? -31.132 -1.007 13.211 1.00 71.88 89 PRO A N 1
ATOM 717 C CA . PRO A 1 89 ? -30.780 -0.239 14.390 1.00 71.88 89 PRO A CA 1
ATOM 718 C C . PRO A 1 89 ? -30.955 -1.126 15.621 1.00 71.88 89 PRO A C 1
ATOM 720 O O . PRO A 1 89 ? -32.022 -1.705 15.835 1.00 71.88 89 PRO A O 1
ATOM 723 N N . VAL A 1 90 ? -29.885 -1.248 16.411 1.00 77.44 90 VAL A N 1
ATOM 724 C CA . VAL A 1 90 ? -29.914 -1.988 17.674 1.00 77.44 90 VAL A CA 1
ATOM 725 C C . VAL A 1 90 ? -31.045 -1.401 18.528 1.00 77.44 90 VAL A C 1
ATOM 727 O O . VAL A 1 90 ? -31.091 -0.175 18.683 1.00 77.44 90 VAL A O 1
ATOM 730 N N . PRO A 1 91 ? -31.967 -2.228 19.061 1.00 87.62 91 PRO A N 1
ATOM 731 C CA . PRO A 1 91 ? -33.037 -1.746 19.924 1.00 87.62 91 PRO A CA 1
ATOM 732 C C . PRO A 1 91 ? -32.468 -0.913 21.073 1.00 87.62 91 PRO A C 1
ATOM 734 O O . PRO A 1 91 ? -31.469 -1.295 21.691 1.00 87.62 91 PRO A O 1
ATOM 737 N N . LEU A 1 92 ? -33.099 0.225 21.364 1.00 84.44 92 LEU A N 1
ATOM 738 C CA . LEU A 1 92 ? -32.604 1.188 22.350 1.00 84.44 92 LEU A CA 1
ATOM 739 C C . LEU A 1 92 ? -32.402 0.539 23.727 1.00 84.44 92 LEU A C 1
ATOM 741 O O . LEU A 1 92 ? -31.438 0.838 24.426 1.00 84.44 92 LEU A O 1
ATOM 745 N N . GLU A 1 93 ? -33.269 -0.404 24.086 1.00 89.38 93 GLU A N 1
ATOM 746 C CA . GLU A 1 93 ? -33.213 -1.159 25.334 1.00 89.38 93 GLU A CA 1
ATOM 747 C C . GLU A 1 93 ? -31.938 -2.000 25.447 1.00 89.38 93 GLU A C 1
ATOM 749 O O . GLU A 1 93 ? -31.376 -2.131 26.533 1.00 89.38 93 GLU A O 1
ATOM 754 N N . GLN A 1 94 ? -31.461 -2.570 24.338 1.00 88.94 94 GLN A N 1
ATOM 755 C CA . GLN A 1 94 ? -30.223 -3.342 24.332 1.00 88.94 94 GLN A CA 1
ATOM 756 C C . GLN A 1 94 ? -29.010 -2.422 24.496 1.00 88.94 94 GLN A C 1
ATOM 758 O O . GLN A 1 94 ? -28.108 -2.738 25.268 1.00 88.94 94 GLN A O 1
ATOM 763 N N . LEU A 1 95 ? -29.025 -1.257 23.844 1.00 87.00 95 LEU A N 1
ATOM 764 C CA . LEU A 1 95 ? -27.951 -0.275 23.962 1.00 87.00 95 LEU A CA 1
ATOM 765 C C . LEU A 1 95 ? -27.821 0.260 25.397 1.00 87.00 95 LEU A C 1
ATOM 767 O O . LEU A 1 95 ? -26.711 0.360 25.912 1.00 87.00 95 LEU A O 1
ATOM 771 N N . ILE A 1 96 ? -28.948 0.545 26.060 1.00 91.88 96 ILE A N 1
ATOM 772 C CA . ILE A 1 96 ? -28.972 0.977 27.468 1.00 91.88 96 ILE A CA 1
ATOM 773 C C . ILE A 1 96 ? -28.356 -0.100 28.369 1.00 91.88 96 ILE A C 1
ATOM 775 O O . ILE A 1 96 ? -27.489 0.203 29.183 1.00 91.88 96 ILE A O 1
ATOM 779 N N . ARG A 1 97 ? -28.729 -1.372 28.177 1.00 90.88 97 ARG A N 1
ATOM 780 C CA . ARG A 1 97 ? -28.168 -2.483 28.964 1.00 90.88 97 ARG A CA 1
ATOM 781 C C . ARG A 1 97 ? -26.658 -2.634 28.774 1.00 90.88 97 ARG A C 1
ATOM 783 O O . ARG A 1 97 ? -25.952 -2.870 29.748 1.00 90.88 97 ARG A O 1
ATOM 790 N N . GLU A 1 98 ? -26.157 -2.482 27.549 1.00 87.75 98 GLU A N 1
ATOM 791 C CA . GLU A 1 98 ? -24.716 -2.539 27.270 1.00 87.75 98 GLU A CA 1
ATOM 792 C C . GLU A 1 98 ? -23.942 -1.377 27.915 1.00 87.75 98 GLU A C 1
ATOM 794 O O . GLU A 1 98 ? -22.805 -1.569 28.355 1.00 87.75 98 GLU A O 1
ATOM 799 N N . ILE A 1 99 ? -24.540 -0.181 27.987 1.00 89.00 99 ILE A N 1
ATOM 800 C CA . ILE A 1 99 ? -23.961 0.979 28.682 1.00 89.00 99 ILE A CA 1
ATOM 801 C C . ILE A 1 99 ? -23.888 0.703 30.186 1.00 89.00 99 ILE A C 1
ATOM 803 O O . ILE A 1 99 ? -22.798 0.778 30.753 1.00 89.00 99 ILE A O 1
ATOM 807 N N . ASP A 1 100 ? -24.995 0.282 30.802 1.00 89.12 100 ASP A N 1
ATOM 808 C CA . ASP A 1 100 ? -25.055 -0.028 32.236 1.00 89.12 100 ASP A CA 1
ATOM 809 C C . ASP A 1 100 ? -24.051 -1.130 32.626 1.00 89.12 100 ASP A C 1
ATOM 811 O O . ASP A 1 100 ? -23.392 -1.070 33.668 1.00 89.12 100 ASP A O 1
ATOM 815 N N . GLU A 1 101 ? -23.897 -2.158 31.785 1.00 87.50 101 GLU A N 1
ATOM 816 C CA . GLU A 1 101 ? -22.924 -3.231 32.006 1.00 87.50 101 GLU A CA 1
ATOM 817 C C . GLU A 1 101 ? -21.479 -2.732 31.896 1.00 87.50 101 GLU A C 1
ATOM 819 O O . GLU A 1 101 ? -20.648 -3.097 32.734 1.00 87.50 101 GLU A O 1
ATOM 824 N N . LYS A 1 102 ? -21.168 -1.876 30.915 1.00 81.94 102 LYS A N 1
ATOM 825 C CA . LYS A 1 102 ? -19.838 -1.261 30.772 1.00 81.94 102 LYS A CA 1
ATOM 826 C C . LYS A 1 102 ? -19.499 -0.356 31.951 1.00 81.94 102 LYS A C 1
ATOM 828 O O . LYS A 1 102 ? -18.386 -0.448 32.470 1.00 81.94 102 LYS A O 1
ATOM 833 N N . GLU A 1 103 ? -20.441 0.465 32.401 1.00 84.62 103 GLU A N 1
ATOM 834 C CA . GLU A 1 103 ? -20.264 1.326 33.572 1.00 84.62 103 GLU A CA 1
ATOM 835 C C . GLU A 1 103 ? -20.041 0.491 34.834 1.00 84.62 103 GLU A C 1
ATOM 837 O O . GLU A 1 103 ? -19.065 0.703 35.549 1.00 84.62 103 GLU A O 1
ATOM 842 N N . LYS A 1 104 ? -20.835 -0.563 35.046 1.00 84.06 104 LYS A N 1
ATOM 843 C CA . LYS A 1 104 ? -20.660 -1.483 36.179 1.00 84.06 104 LYS A CA 1
ATOM 844 C C . LYS A 1 104 ? -19.328 -2.238 36.149 1.00 84.06 104 LYS A C 1
ATOM 846 O O . LYS A 1 104 ? -18.781 -2.566 37.203 1.00 84.06 104 LYS A O 1
ATOM 851 N N . MET A 1 105 ? -18.807 -2.571 34.968 1.00 75.38 105 MET A N 1
ATOM 852 C CA . MET A 1 105 ? -17.477 -3.182 34.824 1.00 75.38 105 MET A CA 1
ATOM 853 C C . MET A 1 105 ? -16.359 -2.181 35.140 1.00 75.38 105 MET A C 1
ATOM 855 O O . MET A 1 105 ? -15.385 -2.547 35.804 1.00 75.38 105 MET A O 1
ATOM 859 N N . LEU A 1 106 ? -16.526 -0.920 34.731 1.00 73.94 106 LEU A N 1
ATOM 860 C CA . LEU A 1 106 ? -15.603 0.174 35.031 1.00 73.94 106 LEU A CA 1
ATOM 861 C C . LEU A 1 106 ? -15.588 0.509 36.531 1.00 73.94 106 LEU A C 1
ATOM 863 O O . LEU A 1 106 ? -14.516 0.588 37.127 1.00 73.94 106 LEU A O 1
ATOM 867 N N . GLU A 1 107 ? -16.761 0.613 37.164 1.00 77.00 107 GLU A N 1
ATOM 868 C CA . GLU A 1 107 ? -16.918 0.836 38.610 1.00 77.00 107 GLU A CA 1
ATOM 869 C C . GLU A 1 107 ? -16.247 -0.256 39.447 1.00 77.00 107 GLU A C 1
ATOM 871 O O . GLU A 1 107 ? -15.700 0.002 40.520 1.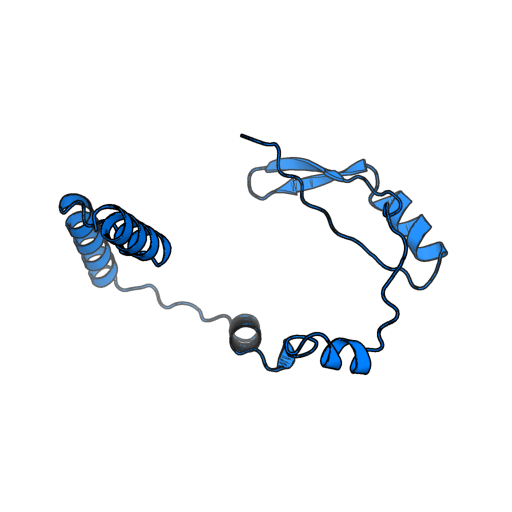00 77.00 107 GLU A O 1
ATOM 876 N N . LYS A 1 108 ? -16.242 -1.494 38.946 1.00 75.88 108 LYS A N 1
ATOM 877 C CA . LYS A 1 108 ? -15.581 -2.620 39.609 1.00 75.88 108 LYS A CA 1
ATOM 878 C C . LYS A 1 108 ? -14.056 -2.607 39.476 1.00 75.88 108 LYS A C 1
ATOM 880 O O . LYS A 1 108 ? -13.429 -3.524 40.002 1.00 75.88 108 LYS A O 1
ATOM 885 N N . ASN A 1 109 ? -13.454 -1.629 38.781 1.00 62.22 109 ASN A N 1
ATOM 886 C CA . ASN A 1 109 ? -12.036 -1.641 38.389 1.00 62.22 109 ASN A CA 1
ATOM 887 C C . ASN A 1 109 ? -11.610 -3.008 37.820 1.00 62.22 109 ASN A C 1
ATOM 889 O O . ASN A 1 109 ? -10.470 -3.449 37.995 1.00 62.22 109 ASN A O 1
ATOM 893 N N . ALA A 1 110 ? -12.539 -3.714 37.169 1.00 63.88 110 ALA A N 1
ATOM 894 C CA . ALA A 1 110 ? -12.247 -4.982 36.540 1.00 63.88 110 ALA A CA 1
ATOM 895 C C . ALA A 1 110 ? -11.443 -4.648 35.287 1.00 63.88 110 ALA A C 1
ATOM 897 O O . ALA A 1 110 ? -12.006 -4.295 34.253 1.00 63.88 110 ALA A O 1
ATOM 898 N N . VAL A 1 111 ? -10.111 -4.681 35.399 1.00 63.84 111 VAL A N 1
ATOM 899 C CA . VAL A 1 111 ? -9.228 -4.571 34.238 1.00 63.84 111 VAL A CA 1
ATOM 900 C C . VAL A 1 111 ? -9.704 -5.626 33.255 1.00 63.84 111 VAL A C 1
ATOM 902 O O . VAL A 1 111 ? -9.634 -6.816 33.558 1.00 63.84 111 VAL A O 1
ATOM 905 N N . GLN A 1 112 ? -10.222 -5.191 32.106 1.00 68.12 112 GLN A N 1
ATOM 906 C CA . GLN A 1 112 ? -10.622 -6.110 31.054 1.00 68.12 112 GLN A CA 1
ATOM 907 C C . GLN A 1 112 ? -9.430 -7.027 30.783 1.00 68.12 112 GLN A C 1
ATOM 909 O O . GLN A 1 112 ? -8.333 -6.558 30.460 1.00 68.12 112 GLN A O 1
ATOM 914 N N . GLU A 1 113 ? -9.610 -8.328 31.008 1.00 69.38 113 GLU A N 1
ATOM 915 C CA . GLU A 1 113 ? -8.519 -9.278 30.867 1.00 69.38 113 GLU A CA 1
ATOM 916 C C . GLU A 1 113 ? -8.128 -9.368 29.396 1.00 69.38 113 GLU A C 1
ATOM 918 O O . GLU A 1 113 ? -8.760 -10.045 28.588 1.00 69.38 113 GLU A O 1
ATOM 923 N N . THR A 1 114 ? -7.071 -8.649 29.037 1.00 81.94 114 THR A N 1
ATOM 924 C CA . THR A 1 114 ? -6.441 -8.781 27.729 1.00 81.94 114 THR A CA 1
ATOM 925 C C . THR A 1 114 ? -5.376 -9.877 27.785 1.00 81.94 114 THR A C 1
ATOM 927 O O . THR A 1 114 ? -4.802 -10.128 28.855 1.00 81.94 114 THR A O 1
ATOM 930 N N . PRO A 1 115 ? -5.019 -10.488 26.639 1.00 86.44 115 PRO A N 1
ATOM 931 C CA . PRO A 1 115 ? -3.876 -11.396 26.565 1.00 86.44 115 PRO A CA 1
ATOM 932 C C . PRO A 1 115 ? -2.585 -10.794 27.152 1.00 86.44 115 PRO A C 1
ATOM 934 O O . PRO A 1 115 ? -1.788 -11.507 27.763 1.00 86.44 115 PRO A O 1
ATOM 937 N N . LEU A 1 116 ? -2.397 -9.472 27.028 1.00 71.50 116 LEU A N 1
ATOM 938 C CA . LEU A 1 116 ? -1.259 -8.752 27.600 1.00 71.50 116 LEU A CA 1
ATOM 939 C C . LEU A 1 116 ? -1.340 -8.667 29.131 1.00 71.50 116 LEU A C 1
ATOM 941 O O . LEU A 1 116 ? -0.362 -8.985 29.807 1.00 71.50 116 LEU A O 1
ATOM 945 N N . THR A 1 117 ? -2.500 -8.303 29.685 1.00 82.06 117 THR A N 1
ATOM 946 C CA . THR A 1 117 ? -2.728 -8.258 31.139 1.00 82.06 117 THR A CA 1
ATOM 947 C C . THR A 1 117 ? -2.496 -9.638 31.765 1.00 82.06 117 THR A C 1
ATOM 949 O O . THR A 1 117 ? -1.769 -9.760 32.752 1.00 82.06 117 THR A O 1
ATOM 952 N N . GLN A 1 118 ? -3.014 -10.702 31.141 1.00 82.81 118 GLN A N 1
ATOM 953 C CA . GLN A 1 118 ? -2.799 -12.083 31.585 1.00 82.81 118 GLN A CA 1
ATOM 954 C C . GLN A 1 118 ? -1.321 -12.494 31.518 1.00 82.81 118 GLN A C 1
ATOM 956 O O . GLN A 1 118 ? -0.807 -13.139 32.436 1.00 82.81 118 GLN A O 1
ATOM 961 N N . TYR A 1 119 ? -0.609 -12.113 30.453 1.00 87.25 119 TYR A N 1
ATOM 962 C CA . TYR A 1 119 ? 0.828 -12.363 30.334 1.00 87.25 119 TYR A CA 1
ATOM 963 C C . TYR A 1 119 ? 1.624 -11.656 31.442 1.00 87.25 119 TYR A C 1
ATOM 965 O O . TYR A 1 119 ? 2.514 -12.265 32.041 1.00 87.25 119 TYR A O 1
ATOM 973 N N . MET A 1 120 ? 1.289 -10.399 31.755 1.00 85.69 120 MET A N 1
ATOM 974 C CA . MET A 1 120 ? 1.942 -9.637 32.822 1.00 85.69 120 MET A CA 1
ATOM 975 C C . MET A 1 120 ? 1.736 -10.280 34.199 1.00 85.69 120 MET A C 1
ATOM 977 O O . MET A 1 120 ? 2.719 -10.436 34.923 1.00 85.69 120 MET A O 1
ATOM 981 N N . ILE A 1 121 ? 0.515 -10.731 34.515 1.00 85.06 121 ILE A N 1
ATOM 982 C CA . ILE A 1 121 ? 0.191 -11.444 35.766 1.00 85.06 121 ILE A CA 1
ATOM 983 C C . ILE A 1 121 ? 0.984 -12.757 35.872 1.00 85.06 121 ILE A C 1
ATOM 985 O O . ILE A 1 121 ? 1.639 -13.023 36.879 1.00 85.06 121 ILE A O 1
ATOM 989 N N . ARG A 1 122 ? 1.008 -13.575 34.809 1.00 86.19 122 ARG A N 1
ATOM 990 C CA . ARG A 1 122 ? 1.792 -14.828 34.792 1.00 86.19 122 ARG A CA 1
ATOM 991 C C . ARG A 1 122 ? 3.288 -14.568 34.982 1.00 86.19 122 ARG A C 1
ATOM 993 O O . ARG A 1 122 ? 3.974 -15.341 35.644 1.00 86.19 122 ARG A O 1
ATOM 1000 N N . LYS A 1 123 ? 3.805 -13.483 34.398 1.00 86.75 123 LYS A N 1
ATOM 1001 C CA . LYS A 1 123 ? 5.216 -13.093 34.505 1.00 86.75 123 LYS A CA 1
ATOM 1002 C C . LYS A 1 123 ? 5.577 -12.531 35.883 1.00 86.75 123 LYS A C 1
ATOM 1004 O O . LYS A 1 123 ? 6.734 -12.665 36.271 1.00 86.75 123 LYS A O 1
ATOM 1009 N N . SER A 1 124 ? 4.656 -11.877 36.594 1.00 78.00 124 SER A N 1
ATOM 1010 C CA . SER A 1 124 ? 4.914 -11.393 37.956 1.00 78.00 124 SER A CA 1
ATOM 1011 C C . SER A 1 124 ? 4.919 -12.536 38.966 1.00 78.00 124 SER A C 1
ATOM 1013 O O . SER A 1 124 ? 5.834 -12.585 39.776 1.00 78.00 124 SER A O 1
ATOM 1015 N N . ILE A 1 125 ? 3.990 -13.493 38.852 1.00 76.44 125 ILE A N 1
ATOM 1016 C CA . ILE A 1 125 ? 3.931 -14.685 39.720 1.00 76.44 125 ILE A CA 1
ATOM 1017 C C . ILE A 1 125 ? 5.247 -15.478 39.650 1.00 76.44 125 ILE A C 1
ATOM 1019 O O . ILE A 1 125 ? 5.859 -15.745 40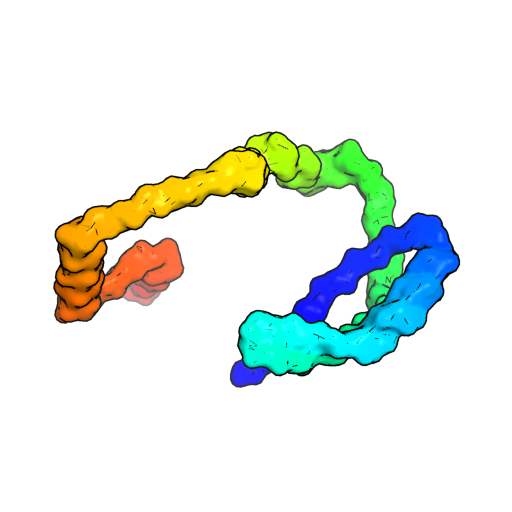.675 1.00 76.44 125 ILE A O 1
ATOM 1023 N N . ARG A 1 126 ? 5.761 -15.729 38.437 1.00 71.75 126 ARG A N 1
ATOM 1024 C CA . ARG A 1 126 ? 7.036 -16.442 38.212 1.00 71.75 126 ARG A CA 1
ATOM 1025 C C . ARG A 1 126 ? 8.295 -15.737 38.735 1.00 71.75 126 ARG A C 1
ATOM 1027 O O . ARG A 1 126 ? 9.359 -16.334 38.692 1.00 71.75 126 ARG A O 1
ATOM 1034 N N . ARG A 1 127 ? 8.228 -14.448 39.093 1.00 66.88 127 ARG A N 1
ATOM 1035 C CA . ARG A 1 127 ? 9.367 -13.721 39.695 1.00 66.88 127 ARG A CA 1
ATOM 1036 C C . ARG A 1 127 ? 9.355 -13.767 41.219 1.00 66.88 127 ARG A C 1
ATOM 1038 O O . ARG A 1 127 ? 10.326 -13.338 41.831 1.00 66.88 127 ARG A O 1
ATOM 1045 N N . THR A 1 128 ? 8.224 -14.142 41.805 1.00 61.84 128 THR A N 1
ATOM 1046 C CA . THR A 1 128 ? 8.029 -14.201 43.256 1.00 61.84 128 THR A CA 1
ATOM 1047 C C . THR A 1 128 ? 8.247 -15.620 43.795 1.00 61.84 128 THR A C 1
ATOM 1049 O O . THR A 1 128 ? 8.437 -15.776 44.997 1.00 61.84 128 THR A O 1
ATOM 1052 N N . GLU A 1 129 ? 8.265 -16.619 42.909 1.00 50.16 129 GLU A N 1
ATOM 1053 C CA . GLU A 1 129 ? 8.818 -17.965 43.128 1.00 50.16 129 GLU A CA 1
ATOM 1054 C C . GLU A 1 129 ? 10.336 -17.983 42.894 1.00 50.16 129 GLU A C 1
ATOM 1056 O O . GLU A 1 129 ? 11.032 -18.689 43.657 1.00 50.16 129 GLU A O 1
#

Radius of gyration: 24.11 Å; chains: 1; bounding box: 52×40×60 Å

pLDDT: mean 83.12, std 11.46, range [41.34, 96.81]

Foldseek 3Di:
DDDDDDDDDDDDPDPVVLVVCQVVQAQDWDQDPVRDTDGDHDDADPDNDDPPDDLVNVCVVDVCRPCLVVDPVNVVVVVCVVPVDPPDPDPPVVVV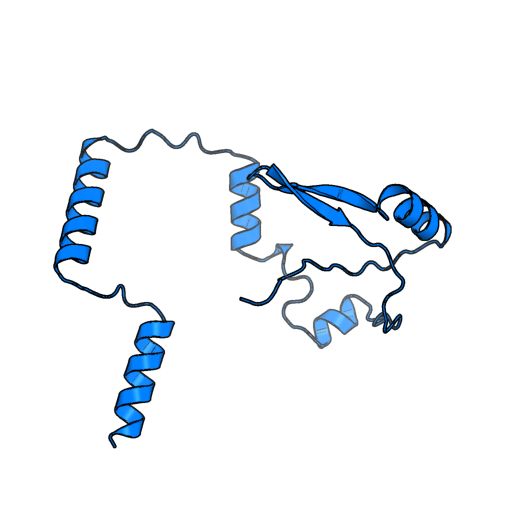VVVVVVVVCVVVVVPPDDPVNVVVVVVVVVVVD